Protein AF-A0A968LPU8-F1 (afdb_monomer_lite)

pLDDT: mean 82.02, std 19.42, range [46.5, 98.75]

Secondary structure (DSSP, 8-state):
----TTSSSTTSSS------------TTSPPPP--TTS---HHHHHHHHHHHT-GGGSTTS---GGG-

Structure (mmCIF, N/CA/C/O backbone):
data_AF-A0A968LPU8-F1
#
_entry.id   AF-A0A968LPU8-F1
#
loop_
_atom_site.group_PDB
_atom_site.id
_atom_site.type_symbol
_atom_site.label_atom_id
_atom_site.label_alt_id
_atom_site.label_comp_id
_atom_site.label_asym_id
_atom_site.label_entity_id
_atom_site.label_seq_id
_atom_site.pdbx_PDB_ins_code
_atom_site.Cartn_x
_atom_site.Cartn_y
_atom_site.Cartn_z
_atom_site.occupancy
_atom_site.B_iso_or_equiv
_atom_site.auth_seq_id
_atom_site.auth_comp_id
_atom_site.auth_asym_id
_atom_site.auth_atom_id
_atom_site.pdbx_PDB_model_num
ATOM 1 N N . MET A 1 1 ? -3.556 21.306 -66.257 1.00 46.50 1 MET A N 1
ATOM 2 C CA . MET A 1 1 ? -3.486 21.869 -64.891 1.00 46.50 1 MET A CA 1
ATOM 3 C C . MET A 1 1 ? -4.464 21.098 -64.013 1.00 46.50 1 MET A C 1
ATOM 5 O O . MET A 1 1 ? -5.640 21.420 -63.974 1.00 46.50 1 MET A O 1
ATOM 9 N N . ARG A 1 2 ? -4.009 19.977 -63.441 1.00 51.91 2 ARG A N 1
ATOM 10 C CA . ARG A 1 2 ? -4.814 19.058 -62.624 1.00 51.91 2 ARG A CA 1
ATOM 11 C C . ARG A 1 2 ? -4.454 19.300 -61.161 1.00 51.91 2 ARG A C 1
ATOM 13 O O . ARG A 1 2 ? -3.468 18.752 -60.683 1.00 51.91 2 ARG A O 1
ATOM 20 N N . PHE A 1 3 ? -5.213 20.149 -60.478 1.00 53.00 3 PHE A N 1
ATOM 21 C CA . PHE A 1 3 ? -5.142 20.243 -59.023 1.00 53.00 3 PHE A CA 1
ATOM 22 C C . PHE A 1 3 ? -5.900 19.042 -58.452 1.00 53.00 3 PHE A C 1
ATOM 24 O O . PHE A 1 3 ? -7.125 18.974 -58.524 1.00 53.00 3 PHE A O 1
ATOM 31 N N . SER A 1 4 ? -5.149 18.038 -57.997 1.00 51.19 4 SER A N 1
ATOM 32 C CA . SER A 1 4 ? -5.687 16.800 -57.436 1.00 51.19 4 SER A CA 1
ATOM 33 C C . SER A 1 4 ? -6.270 17.089 -56.055 1.00 51.19 4 SER A C 1
ATOM 35 O O . SER A 1 4 ? -5.529 17.379 -55.122 1.00 51.19 4 SER A O 1
ATOM 37 N N . ALA A 1 5 ? -7.592 16.995 -55.919 1.00 56.53 5 ALA A N 1
ATOM 38 C CA . ALA A 1 5 ? -8.350 17.221 -54.683 1.00 56.53 5 ALA A CA 1
ATOM 39 C C . ALA A 1 5 ? -8.113 16.154 -53.583 1.00 56.53 5 ALA A C 1
ATOM 41 O O . ALA A 1 5 ? -8.930 15.989 -52.683 1.00 56.53 5 ALA A O 1
ATOM 42 N N . THR A 1 6 ? -7.005 15.414 -53.650 1.00 54.16 6 THR A N 1
ATOM 43 C CA . THR A 1 6 ? -6.668 14.289 -52.765 1.00 54.16 6 THR A CA 1
ATOM 44 C C . THR A 1 6 ? -5.577 14.601 -51.737 1.00 54.16 6 THR A C 1
ATOM 46 O O . THR A 1 6 ? -5.326 13.771 -50.871 1.00 54.16 6 THR A O 1
ATOM 49 N N . THR A 1 7 ? -4.946 15.780 -51.760 1.00 54.25 7 THR A N 1
ATOM 50 C CA . THR A 1 7 ? -3.829 16.122 -50.850 1.00 54.25 7 THR A CA 1
ATOM 51 C C . THR A 1 7 ? -4.216 16.844 -49.554 1.00 54.25 7 THR A C 1
ATOM 53 O O . THR A 1 7 ? -3.333 17.115 -48.747 1.00 54.25 7 THR A O 1
ATOM 56 N N . LEU A 1 8 ? -5.499 17.144 -49.307 1.00 55.88 8 LEU A N 1
ATOM 57 C CA . LEU A 1 8 ? -5.926 17.918 -48.123 1.00 55.88 8 LEU A CA 1
ATOM 58 C C . LEU A 1 8 ? -6.544 17.099 -46.973 1.00 55.88 8 LEU A C 1
ATOM 60 O O . LEU A 1 8 ? -6.835 17.679 -45.933 1.00 55.88 8 LEU A O 1
ATOM 64 N N . LEU A 1 9 ? -6.719 15.778 -47.104 1.00 55.88 9 LEU A N 1
ATOM 65 C CA . LEU A 1 9 ? -7.271 14.938 -46.020 1.00 55.88 9 LEU A CA 1
ATOM 66 C C . LEU A 1 9 ? -6.220 14.170 -45.195 1.00 55.88 9 LEU A C 1
ATOM 68 O O . LEU A 1 9 ? -6.580 13.473 -44.251 1.00 55.88 9 LEU A O 1
ATOM 72 N N . SER A 1 10 ? -4.927 14.300 -45.497 1.00 53.94 10 SER A N 1
ATOM 73 C CA . SER A 1 10 ? -3.886 13.459 -44.880 1.00 53.94 10 SER A CA 1
ATOM 74 C C . SER A 1 10 ? -3.323 13.977 -43.548 1.00 53.94 10 SER A C 1
ATOM 76 O O . SER A 1 10 ? -2.383 13.382 -43.031 1.00 53.94 10 SER A O 1
ATOM 78 N N . SER A 1 11 ? -3.839 15.073 -42.987 1.00 58.78 11 SER A N 1
ATOM 79 C CA . SER A 1 11 ? -3.205 15.757 -41.845 1.00 58.78 11 SER A CA 1
ATOM 80 C C . SER A 1 11 ? -3.976 15.723 -40.517 1.00 58.78 11 SER A C 1
ATOM 82 O O . SER A 1 11 ?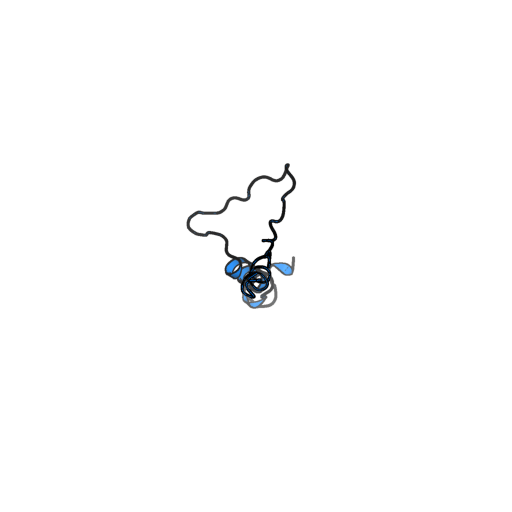 -3.521 16.354 -39.569 1.00 58.78 11 SER A O 1
ATOM 84 N N . LEU A 1 12 ? -5.085 14.978 -40.383 1.00 58.97 12 LEU A N 1
ATOM 85 C CA . LEU A 1 12 ? -5.894 15.007 -39.145 1.00 58.97 12 LEU A CA 1
ATOM 86 C C . LEU A 1 12 ? -5.779 13.777 -38.222 1.00 58.97 12 LEU A C 1
ATOM 88 O O . LEU A 1 12 ? -6.482 13.726 -37.219 1.00 58.97 12 LEU A O 1
ATOM 92 N N . THR A 1 13 ? -4.930 12.779 -38.489 1.00 63.88 13 THR A N 1
ATOM 93 C CA . THR A 1 13 ? -5.057 11.497 -37.761 1.00 63.88 13 THR A CA 1
ATOM 94 C C . THR A 1 13 ? -4.061 11.148 -36.666 1.00 63.88 13 THR A C 1
ATOM 96 O O . THR A 1 13 ? -4.329 10.134 -36.040 1.00 63.88 13 THR A O 1
ATOM 99 N N . LEU A 1 14 ? -2.979 11.868 -36.333 1.00 57.78 14 LEU A N 1
ATOM 100 C CA . LEU A 1 14 ? -2.001 11.211 -35.436 1.00 57.78 14 LEU A CA 1
ATOM 101 C C . LEU A 1 14 ? -1.165 12.080 -34.487 1.00 57.78 14 LEU A C 1
ATOM 103 O O . LEU A 1 14 ? 0.046 11.919 -34.428 1.00 57.78 14 LEU A O 1
ATOM 107 N N . THR A 1 15 ? -1.786 12.920 -33.658 1.00 60.16 15 THR A N 1
ATOM 108 C CA . THR A 1 15 ? -1.126 13.400 -32.424 1.00 60.16 15 THR A CA 1
ATOM 109 C C . THR A 1 15 ? -2.095 13.544 -31.246 1.00 60.16 15 THR A C 1
ATOM 111 O O . THR A 1 15 ? -2.056 14.521 -30.505 1.00 60.16 15 THR A O 1
ATOM 114 N N . PHE A 1 16 ? -2.924 12.528 -30.981 1.00 56.75 16 PHE A N 1
ATOM 115 C CA . PHE A 1 16 ? -3.309 12.264 -29.588 1.00 56.75 16 PHE A CA 1
ATOM 116 C C . PHE A 1 16 ? -2.103 11.610 -28.907 1.00 56.75 16 PHE A C 1
ATOM 118 O O . PHE A 1 16 ? -2.008 10.392 -28.774 1.00 56.75 16 PHE A O 1
ATOM 125 N N . GLY A 1 17 ? -1.121 12.443 -28.562 1.00 55.28 17 GLY A N 1
ATOM 126 C CA . GLY A 1 17 ? -0.027 12.055 -27.690 1.00 55.28 17 GLY A CA 1
ATOM 127 C C . GLY A 1 17 ? -0.607 11.746 -26.319 1.00 55.28 17 GLY A C 1
ATOM 128 O O . GLY A 1 17 ? -0.766 12.640 -25.494 1.00 55.28 17 GLY A O 1
ATOM 129 N N . VAL A 1 18 ? -0.949 10.480 -26.085 1.00 55.78 18 VAL A N 1
ATOM 130 C CA . VAL A 1 18 ? -1.133 9.948 -24.736 1.00 55.78 18 VAL A CA 1
ATOM 131 C C . VAL A 1 18 ? 0.253 9.966 -24.099 1.00 55.78 18 VAL A C 1
ATOM 133 O O . VAL A 1 18 ? 1.032 9.025 -24.225 1.00 55.78 18 VAL A O 1
ATOM 136 N N . GLY A 1 19 ? 0.601 11.105 -23.502 1.00 53.38 19 GLY A N 1
ATOM 137 C CA . GLY A 1 19 ? 1.779 11.235 -22.664 1.00 53.38 19 GLY A CA 1
ATOM 138 C C . GLY A 1 19 ? 1.578 10.351 -21.446 1.00 53.38 19 GLY A C 1
ATOM 139 O O . GLY A 1 19 ? 0.832 10.705 -20.536 1.00 53.38 19 GLY A O 1
ATOM 140 N N . LEU A 1 20 ? 2.210 9.178 -21.467 1.00 56.12 20 LEU A N 1
ATOM 141 C CA . LEU A 1 20 ? 2.390 8.324 -20.304 1.00 56.12 20 LEU A CA 1
ATOM 142 C C . LEU A 1 20 ? 2.968 9.214 -19.198 1.00 56.12 20 LEU A C 1
ATOM 144 O O . LEU A 1 20 ? 4.056 9.764 -19.365 1.00 56.12 20 LEU A O 1
ATOM 148 N N . ALA A 1 21 ? 2.235 9.408 -18.105 1.00 49.25 21 ALA A N 1
ATOM 149 C CA . ALA A 1 21 ? 2.747 10.111 -16.940 1.00 49.25 21 ALA A CA 1
ATOM 150 C C . ALA A 1 21 ? 3.855 9.252 -16.311 1.00 49.25 21 ALA A C 1
ATOM 152 O O . ALA A 1 21 ? 3.621 8.486 -15.380 1.00 49.25 21 ALA A O 1
ATOM 153 N N . ALA A 1 22 ? 5.064 9.333 -16.864 1.00 58.72 22 ALA A N 1
ATOM 154 C CA . ALA A 1 22 ? 6.260 8.872 -16.198 1.00 58.72 22 ALA A CA 1
ATOM 155 C C . ALA A 1 22 ? 6.504 9.856 -15.056 1.00 58.72 22 ALA A C 1
ATOM 157 O O . ALA A 1 22 ? 6.881 11.005 -15.276 1.00 58.72 22 ALA A O 1
ATOM 158 N N . THR A 1 23 ? 6.222 9.432 -13.829 1.00 60.38 23 THR A N 1
ATOM 159 C CA . THR A 1 23 ? 6.718 10.130 -12.648 1.00 60.38 23 THR A CA 1
ATOM 160 C C . THR A 1 23 ? 8.241 10.084 -12.715 1.00 60.38 23 THR A C 1
ATOM 162 O O . THR A 1 23 ? 8.833 9.045 -12.418 1.00 60.38 23 THR A O 1
ATOM 165 N N . GLU A 1 24 ? 8.874 11.169 -13.162 1.00 74.31 24 GLU A N 1
ATOM 166 C CA . GLU A 1 24 ? 10.319 11.332 -13.035 1.00 74.31 24 GLU A CA 1
ATOM 167 C C . GLU A 1 24 ? 10.648 11.344 -11.544 1.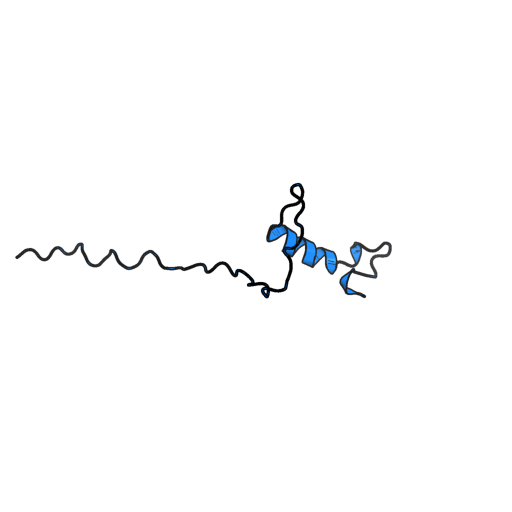00 74.31 24 GLU A C 1
ATOM 169 O O . GLU A 1 24 ? 10.398 12.314 -10.826 1.00 74.31 24 GLU A O 1
ATOM 174 N N . LEU A 1 25 ? 11.148 10.212 -11.052 1.00 83.38 25 LEU A N 1
ATOM 175 C CA . LEU A 1 25 ? 11.713 10.143 -9.719 1.00 83.38 25 LEU A CA 1
ATOM 176 C C . LEU A 1 25 ? 12.968 11.026 -9.699 1.00 83.38 25 LEU A C 1
ATOM 178 O O . LEU A 1 25 ? 13.743 10.997 -10.660 1.00 83.38 25 LEU A O 1
ATOM 182 N N . PRO A 1 26 ? 13.201 11.803 -8.627 1.00 89.19 26 PRO A N 1
ATOM 183 C CA . PRO A 1 26 ? 14.446 12.541 -8.483 1.00 89.19 26 PRO A CA 1
ATOM 184 C C . PRO A 1 26 ? 15.654 11.614 -8.658 1.00 89.19 26 PRO A C 1
ATOM 186 O O . PRO A 1 26 ? 15.621 10.466 -8.222 1.00 89.19 26 PRO A O 1
ATOM 189 N N . SER A 1 27 ? 16.743 12.113 -9.245 1.00 88.94 27 SER A N 1
ATOM 190 C CA . SER A 1 27 ? 17.923 11.301 -9.598 1.00 88.94 27 SER A CA 1
ATOM 191 C C . SER A 1 27 ? 18.610 10.610 -8.414 1.00 88.94 27 SER A C 1
ATOM 193 O O . SER A 1 27 ? 19.359 9.656 -8.607 1.00 88.94 27 SER A O 1
ATOM 195 N N . TYR A 1 28 ? 18.363 11.080 -7.191 1.00 90.88 28 TYR A N 1
ATOM 196 C CA . TYR A 1 28 ? 18.859 10.475 -5.956 1.00 90.88 28 TYR A CA 1
ATOM 197 C C . TYR A 1 28 ? 17.962 9.347 -5.422 1.00 90.88 28 TYR A C 1
ATOM 199 O O . TYR A 1 28 ? 18.327 8.693 -4.446 1.00 90.88 28 TYR A O 1
ATOM 207 N N . PHE A 1 29 ? 16.781 9.133 -6.006 1.00 91.81 29 PHE A N 1
ATOM 208 C CA . PHE A 1 29 ? 15.857 8.101 -5.561 1.00 91.81 29 PHE A CA 1
ATOM 209 C C . PHE A 1 29 ? 16.232 6.756 -6.202 1.00 91.81 29 PHE A C 1
ATOM 211 O O . PHE A 1 29 ? 16.302 6.660 -7.430 1.00 91.81 29 PHE A O 1
ATOM 218 N N . PRO A 1 30 ? 16.488 5.703 -5.408 1.00 90.38 30 PRO A N 1
ATOM 219 C CA . PRO A 1 30 ? 16.846 4.403 -5.954 1.00 90.38 30 PRO A CA 1
ATOM 220 C C . PRO A 1 30 ? 15.651 3.757 -6.661 1.00 90.38 30 PRO A C 1
ATOM 222 O O . PRO A 1 30 ? 14.492 4.023 -6.343 1.00 90.38 30 PRO A O 1
ATOM 225 N N . ALA A 1 31 ? 15.929 2.845 -7.591 1.00 89.19 31 ALA A N 1
ATOM 226 C CA . ALA A 1 31 ? 14.880 2.021 -8.179 1.00 89.19 31 ALA A CA 1
ATOM 227 C C . ALA A 1 31 ? 14.172 1.200 -7.086 1.00 89.19 31 ALA A C 1
ATOM 229 O O . ALA A 1 31 ? 14.822 0.559 -6.256 1.00 89.19 31 ALA A O 1
ATOM 230 N N . LEU A 1 32 ? 12.836 1.205 -7.095 1.00 88.94 32 LEU A N 1
ATOM 231 C CA . LEU A 1 32 ? 12.048 0.374 -6.188 1.00 88.94 32 LEU A CA 1
ATOM 232 C C . LEU A 1 32 ? 12.182 -1.104 -6.595 1.00 88.94 32 LEU A C 1
ATOM 234 O O . LEU A 1 32 ? 12.027 -1.417 -7.778 1.00 88.94 32 LEU A O 1
ATOM 238 N N . PRO A 1 33 ? 12.438 -2.028 -5.652 1.00 93.19 33 PRO A N 1
ATOM 239 C CA . PRO A 1 33 ? 12.476 -3.449 -5.964 1.00 93.19 33 PRO A CA 1
ATOM 240 C C . PRO A 1 33 ? 11.077 -3.931 -6.365 1.00 93.19 33 PRO A C 1
ATOM 242 O O . PRO A 1 33 ? 10.118 -3.793 -5.606 1.00 93.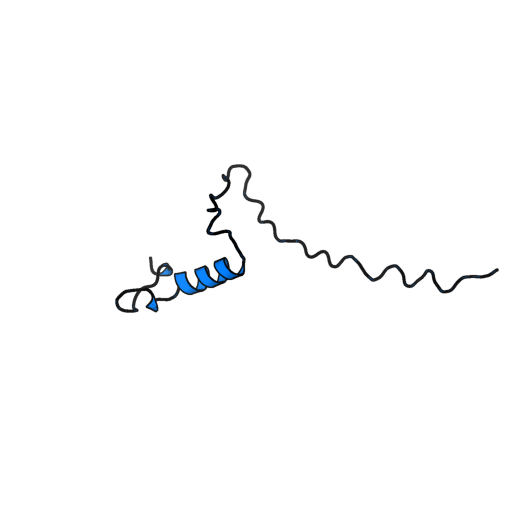19 33 PRO A O 1
ATOM 245 N N . VAL A 1 34 ? 10.961 -4.520 -7.556 1.00 95.19 34 VAL A N 1
ATOM 246 C CA . VAL A 1 34 ? 9.723 -5.140 -8.046 1.00 95.19 34 VAL A CA 1
ATOM 247 C C . VAL A 1 34 ? 9.966 -6.643 -8.195 1.00 95.19 34 VAL A C 1
ATOM 249 O O . VAL A 1 34 ? 10.747 -7.037 -9.063 1.00 95.19 34 VAL A O 1
ATOM 252 N N . PRO A 1 35 ? 9.333 -7.494 -7.366 1.00 95.75 35 PRO A N 1
ATOM 253 C CA . PRO A 1 35 ? 9.441 -8.943 -7.502 1.00 95.75 35 PRO A CA 1
ATOM 254 C C . PRO A 1 35 ? 8.936 -9.422 -8.869 1.00 95.75 35 PRO A C 1
ATOM 256 O O . PRO A 1 35 ? 7.896 -8.962 -9.349 1.00 95.75 35 PRO A O 1
ATOM 259 N N . ALA A 1 36 ? 9.662 -10.353 -9.492 1.00 96.06 36 ALA A N 1
ATOM 260 C CA . ALA A 1 36 ? 9.355 -10.848 -10.838 1.00 96.06 36 ALA A CA 1
ATOM 261 C C . ALA A 1 36 ? 8.037 -11.640 -10.903 1.00 96.06 36 ALA A C 1
ATOM 263 O O . ALA A 1 36 ? 7.343 -11.619 -11.916 1.00 96.06 36 ALA A O 1
ATOM 264 N N . ASP A 1 37 ? 7.680 -12.306 -9.808 1.00 97.44 37 ASP A N 1
ATOM 265 C CA . ASP A 1 37 ? 6.432 -13.043 -9.616 1.00 97.44 37 ASP A CA 1
ATOM 266 C C . ASP A 1 37 ? 5.247 -12.133 -9.250 1.00 97.44 37 ASP A C 1
ATOM 268 O O . ASP A 1 37 ? 4.097 -12.571 -9.267 1.00 97.44 37 ASP A O 1
ATOM 272 N N . ASN A 1 38 ? 5.502 -10.853 -8.959 1.00 96.25 38 ASN A N 1
ATOM 273 C CA . ASN A 1 38 ? 4.480 -9.896 -8.554 1.00 96.25 38 ASN A CA 1
ATOM 274 C C . ASN A 1 38 ? 4.646 -8.514 -9.228 1.00 96.25 38 ASN A C 1
ATOM 276 O O . ASN A 1 38 ? 4.701 -7.490 -8.532 1.00 96.25 38 ASN A O 1
ATOM 280 N N . PRO A 1 39 ? 4.665 -8.440 -10.575 1.00 96.31 39 PRO A N 1
ATOM 281 C CA . PRO A 1 39 ? 4.924 -7.203 -11.313 1.00 96.31 39 PRO A CA 1
ATOM 282 C C . PRO A 1 39 ? 3.862 -6.133 -11.042 1.00 96.31 39 PRO A C 1
ATOM 284 O O . PRO A 1 39 ? 2.698 -6.439 -10.765 1.00 96.31 39 PRO A O 1
ATOM 287 N N . GLN A 1 40 ? 4.244 -4.860 -11.117 1.00 95.19 40 GLN A N 1
ATOM 288 C CA . GLN A 1 40 ? 3.306 -3.756 -10.922 1.00 95.19 40 GLN A CA 1
ATOM 289 C C . GLN A 1 40 ? 2.324 -3.634 -12.091 1.00 95.19 40 GLN A C 1
ATOM 291 O O . GLN A 1 40 ? 2.672 -3.840 -13.250 1.00 95.19 40 GLN A O 1
ATOM 296 N N . SER A 1 41 ? 1.088 -3.267 -11.768 1.00 96.31 41 SER A N 1
ATOM 297 C CA . SER A 1 41 ? 0.069 -2.885 -12.740 1.00 96.31 41 SER A CA 1
ATOM 298 C C . SER A 1 41 ? -0.821 -1.809 -12.133 1.00 96.31 41 SER A C 1
ATOM 300 O O . SER A 1 41 ? -0.989 -1.753 -10.912 1.00 96.31 41 SER A O 1
ATOM 302 N N . GLU A 1 42 ? -1.424 -0.969 -12.972 1.00 96.50 42 GLU A N 1
ATOM 303 C CA . GLU A 1 42 ? -2.340 0.075 -12.503 1.00 96.50 42 GLU A CA 1
ATOM 304 C C . GLU A 1 42 ? -3.504 -0.521 -11.700 1.00 96.50 42 GLU A C 1
ATOM 306 O O . GLU A 1 42 ? -3.814 -0.052 -10.606 1.00 96.50 42 GLU A O 1
ATOM 311 N N . ALA A 1 43 ? -4.083 -1.625 -12.182 1.00 98.00 43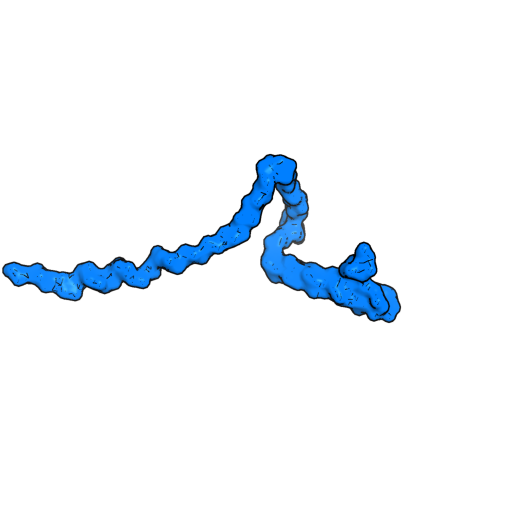 ALA A N 1
ATOM 312 C CA . ALA A 1 43 ? -5.159 -2.329 -11.491 1.00 98.00 43 ALA A CA 1
ATOM 313 C C . ALA A 1 43 ? -4.759 -2.764 -10.069 1.00 98.00 43 ALA A C 1
ATOM 315 O O . ALA A 1 43 ? -5.541 -2.603 -9.133 1.00 98.00 43 ALA A O 1
ATOM 316 N N . LYS A 1 44 ? -3.528 -3.260 -9.879 1.00 97.50 44 LYS A N 1
ATOM 317 C CA . LYS A 1 44 ? -3.021 -3.635 -8.552 1.00 97.50 44 LYS A CA 1
ATOM 318 C C . LYS A 1 44 ? -2.802 -2.430 -7.647 1.00 97.50 44 LYS A C 1
ATOM 320 O O . LYS A 1 44 ? -3.081 -2.527 -6.457 1.00 97.50 44 LYS A O 1
ATOM 325 N N . VAL A 1 45 ? -2.336 -1.307 -8.191 1.00 97.62 45 VAL A N 1
ATOM 326 C CA . VAL A 1 45 ? -2.184 -0.061 -7.424 1.00 97.62 45 VAL A CA 1
ATOM 327 C C . VAL A 1 45 ? -3.548 0.436 -6.943 1.00 97.62 45 VAL A C 1
ATOM 329 O O . VAL A 1 45 ? -3.694 0.785 -5.772 1.00 97.62 45 VAL A O 1
ATOM 332 N N . GLN A 1 46 ? -4.567 0.418 -7.807 1.00 98.56 46 GLN A N 1
ATOM 333 C CA . GLN A 1 46 ? -5.917 0.836 -7.422 1.00 98.56 46 GLN A CA 1
ATOM 334 C C . GLN A 1 46 ? -6.557 -0.123 -6.417 1.00 98.56 46 GLN A C 1
ATOM 336 O O . GLN A 1 46 ? -7.156 0.328 -5.441 1.00 98.56 46 GLN A O 1
ATOM 341 N N . LEU A 1 47 ? -6.384 -1.433 -6.605 1.00 98.56 47 LEU A N 1
ATOM 342 C CA . LEU A 1 47 ? -6.828 -2.426 -5.630 1.00 98.56 47 LEU A CA 1
ATOM 343 C C . LEU A 1 47 ? -6.132 -2.219 -4.279 1.00 98.56 47 LEU A C 1
ATOM 345 O O . LEU A 1 47 ? -6.798 -2.134 -3.253 1.00 98.56 47 LEU A O 1
ATOM 349 N N . GLY A 1 48 ? -4.805 -2.069 -4.274 1.00 98.25 48 GLY A N 1
ATOM 350 C CA . GLY A 1 48 ? -4.027 -1.810 -3.064 1.00 98.25 48 GLY A CA 1
ATOM 351 C C . GLY A 1 48 ? -4.480 -0.542 -2.342 1.00 98.25 48 GLY A C 1
ATOM 352 O O . GLY A 1 48 ? -4.626 -0.559 -1.125 1.00 98.25 48 GLY A O 1
ATOM 353 N N . ARG A 1 49 ? -4.796 0.531 -3.084 1.00 98.62 49 ARG A N 1
ATOM 354 C CA . ARG A 1 49 ? -5.369 1.761 -2.517 1.00 98.62 49 ARG A CA 1
ATOM 355 C C . ARG A 1 49 ? -6.679 1.488 -1.786 1.00 98.62 49 ARG A C 1
ATOM 357 O O . ARG A 1 49 ? -6.843 1.985 -0.678 1.00 98.62 49 ARG A O 1
ATOM 364 N N . GLN A 1 50 ? -7.594 0.727 -2.384 1.00 98.69 50 GLN A N 1
ATOM 365 C CA . GLN A 1 50 ? -8.869 0.389 -1.745 1.00 98.69 50 GLN A CA 1
ATOM 366 C C . GLN A 1 50 ? -8.639 -0.429 -0.471 1.00 98.69 50 GLN A C 1
ATOM 368 O O . GLN A 1 50 ? -9.139 -0.061 0.586 1.00 98.69 50 GLN A O 1
ATOM 373 N N . LEU A 1 51 ? -7.819 -1.480 -0.558 1.00 98.75 51 LEU A N 1
ATOM 374 C CA . LEU A 1 51 ? -7.526 -2.370 0.567 1.00 98.75 51 LEU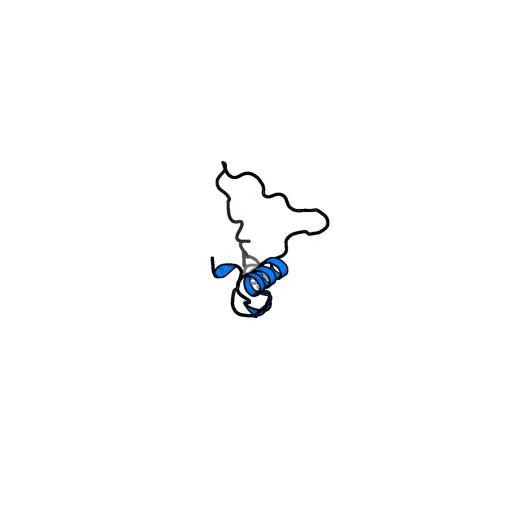 A CA 1
ATOM 375 C C . LEU A 1 51 ? -6.823 -1.647 1.726 1.00 98.75 51 LEU A C 1
ATOM 377 O O . LEU A 1 51 ? -7.171 -1.870 2.877 1.00 98.75 51 LEU A O 1
ATOM 381 N N . PHE A 1 52 ? -5.891 -0.731 1.443 1.00 98.75 52 PHE A N 1
ATOM 382 C CA . PHE A 1 52 ? -5.187 0.052 2.470 1.00 98.75 52 PHE A CA 1
ATOM 383 C C . PHE A 1 52 ? -6.139 0.878 3.358 1.00 98.75 52 PHE A C 1
ATOM 385 O O . PHE A 1 52 ? -5.831 1.152 4.518 1.00 98.75 52 PHE A O 1
ATOM 392 N N . HIS A 1 53 ? -7.306 1.250 2.822 1.00 98.69 53 HIS A N 1
ATOM 393 C CA . HIS A 1 53 ? -8.327 2.039 3.514 1.00 98.69 53 HIS A CA 1
ATOM 394 C C . HIS A 1 53 ? -9.527 1.196 3.970 1.00 98.69 53 HIS A C 1
ATOM 396 O O . HIS A 1 53 ? -10.489 1.753 4.493 1.00 98.69 53 HIS A O 1
ATOM 402 N N . ASP A 1 54 ? -9.509 -0.124 3.771 1.00 98.62 54 ASP A N 1
ATOM 403 C CA . ASP A 1 54 ? -10.634 -0.987 4.121 1.00 98.62 54 ASP A CA 1
ATOM 404 C C . ASP A 1 54 ? -10.502 -1.479 5.572 1.00 98.62 54 ASP A C 1
ATOM 406 O O . ASP A 1 54 ? -9.636 -2.313 5.860 1.00 98.62 54 ASP A O 1
ATOM 410 N N . PRO A 1 55 ? -11.352 -1.014 6.506 1.00 98.44 55 PRO A N 1
ATOM 411 C CA . PRO A 1 55 ? -11.272 -1.447 7.893 1.00 98.44 55 PRO A CA 1
ATOM 412 C C . PRO A 1 55 ? -11.626 -2.926 8.065 1.00 98.44 55 PRO A C 1
ATOM 414 O O . PRO A 1 55 ? -11.221 -3.527 9.056 1.00 98.44 55 PRO A O 1
ATOM 417 N N . ARG A 1 56 ? -12.314 -3.550 7.093 1.00 98.31 56 ARG A N 1
ATOM 418 C CA . ARG A 1 56 ? -12.699 -4.971 7.149 1.00 98.31 56 ARG A CA 1
ATOM 419 C C . ARG A 1 56 ? -11.510 -5.934 7.122 1.00 98.31 56 ARG A C 1
ATOM 421 O O . ARG A 1 56 ? -11.683 -7.124 7.356 1.00 98.31 56 ARG A O 1
ATOM 428 N N . LEU A 1 57 ? -10.311 -5.438 6.805 1.00 98.31 57 LEU A N 1
ATOM 429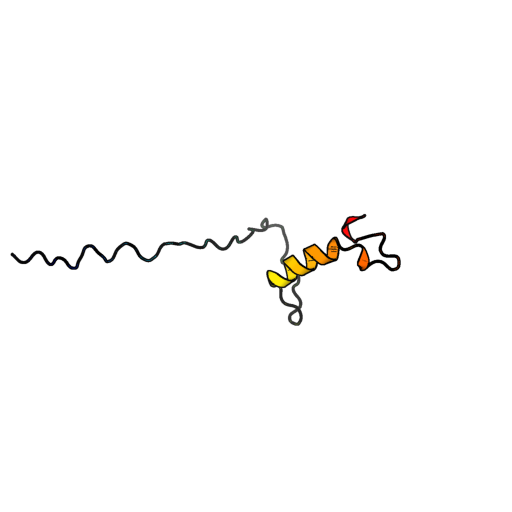 C CA . LEU A 1 57 ? -9.077 -6.222 6.873 1.00 98.31 57 LEU A CA 1
ATOM 430 C C . LEU A 1 57 ? -8.504 -6.329 8.295 1.00 98.31 57 LEU A C 1
ATOM 432 O O . LEU A 1 57 ? -7.587 -7.120 8.514 1.00 98.31 57 LEU A O 1
ATOM 436 N N . SER A 1 58 ? -9.025 -5.566 9.261 1.00 98.25 58 SER A N 1
ATOM 437 C CA . SER A 1 58 ? -8.706 -5.758 10.681 1.00 98.25 58 SER A CA 1
ATOM 438 C C . SER A 1 58 ? -9.564 -6.851 11.316 1.00 98.25 58 SER A C 1
ATOM 440 O O . SER A 1 58 ? -10.662 -7.153 10.856 1.00 98.25 58 SER A O 1
ATOM 442 N N . ALA A 1 59 ? -9.066 -7.435 12.408 1.00 98.31 59 ALA A N 1
ATOM 443 C CA . ALA A 1 59 ? -9.718 -8.555 13.087 1.00 98.31 59 ALA A CA 1
ATOM 444 C C . ALA A 1 59 ? -11.137 -8.236 13.596 1.00 98.31 59 ALA A C 1
ATOM 446 O O . ALA A 1 59 ? -11.981 -9.127 13.647 1.00 98.31 59 ALA A O 1
ATOM 447 N N . ASP A 1 60 ? -11.402 -6.982 13.966 1.00 98.31 60 ASP A N 1
ATOM 448 C CA . ASP A 1 60 ? -12.685 -6.521 14.505 1.00 98.31 60 ASP A CA 1
ATOM 449 C C . ASP A 1 60 ? -13.422 -5.533 13.583 1.00 98.31 60 ASP A C 1
ATOM 451 O O . ASP A 1 60 ? -14.498 -5.048 13.930 1.00 98.31 60 ASP A O 1
ATOM 455 N N . ASN A 1 61 ? -12.901 -5.295 12.376 1.00 98.31 61 ASN A N 1
ATOM 456 C CA . ASN A 1 61 ? -13.427 -4.358 11.381 1.00 98.31 61 ASN A CA 1
ATOM 457 C C . ASN A 1 61 ? -13.415 -2.876 11.801 1.00 98.31 61 ASN A C 1
ATOM 459 O O . ASN A 1 61 ? -14.198 -2.088 11.266 1.00 98.31 61 ASN A O 1
ATOM 463 N N . THR A 1 62 ? -12.564 -2.478 12.752 1.00 98.00 62 THR A N 1
ATOM 464 C CA . THR A 1 62 ? -12.551 -1.099 13.275 1.00 98.00 62 THR A CA 1
ATOM 465 C C . THR A 1 62 ? -11.407 -0.233 12.746 1.00 98.00 62 THR A C 1
ATOM 467 O O . THR A 1 62 ? -11.527 0.992 12.744 1.00 98.00 62 THR A O 1
ATOM 470 N N . ILE A 1 63 ? -10.313 -0.838 12.272 1.00 98.31 63 ILE A N 1
ATOM 471 C CA . ILE A 1 63 ? -9.076 -0.136 11.896 1.00 98.31 63 ILE A CA 1
ATOM 472 C C . ILE A 1 63 ? -8.650 -0.533 10.478 1.00 98.31 63 ILE A C 1
ATOM 474 O O . ILE A 1 63 ? -8.720 -1.696 10.093 1.00 98.31 63 ILE A O 1
ATOM 478 N N . SER A 1 64 ? -8.181 0.436 9.693 1.00 98.69 64 SER A N 1
ATOM 479 C CA . SER A 1 64 ? -7.532 0.205 8.392 1.00 98.69 64 SER A CA 1
ATOM 480 C C . SER A 1 64 ? -6.029 0.474 8.492 1.00 98.69 64 SER A C 1
ATOM 482 O O . SER A 1 64 ? -5.565 1.048 9.476 1.00 98.69 64 SER A O 1
ATOM 484 N N . CYS A 1 65 ? -5.255 0.150 7.455 1.00 98.50 65 CYS A N 1
ATOM 485 C CA . CYS A 1 65 ? -3.841 0.535 7.418 1.00 98.50 65 CYS A CA 1
ATOM 486 C C . CYS A 1 65 ? -3.662 2.063 7.440 1.00 98.50 65 CYS A C 1
ATOM 488 O O . CYS A 1 65 ? -2.714 2.548 8.042 1.00 98.50 65 CYS A O 1
ATOM 490 N N . SER A 1 66 ? -4.591 2.818 6.837 1.00 98.31 66 SER A N 1
ATOM 491 C CA . SER A 1 66 ? -4.582 4.292 6.838 1.00 98.31 66 SER A CA 1
ATOM 492 C C . SER A 1 66 ? -4.917 4.951 8.181 1.00 98.31 66 SER A C 1
ATOM 494 O O . SER A 1 66 ? -4.898 6.174 8.283 1.00 98.31 66 SER A O 1
ATOM 496 N N . SER A 1 67 ? -5.271 4.166 9.199 1.00 98.00 67 SER A N 1
ATOM 497 C CA . SER A 1 67 ? -5.691 4.686 10.502 1.00 98.00 67 SER A CA 1
ATOM 498 C C . SER A 1 67 ? -4.524 5.054 11.434 1.00 98.00 67 SER A C 1
ATOM 500 O O . SER A 1 67 ? -4.775 5.675 12.466 1.00 98.00 67 SER A O 1
ATOM 502 N N . CYS A 1 68 ? -3.284 4.674 11.103 1.00 94.75 68 CYS A N 1
ATOM 503 C CA . CYS A 1 68 ? -2.054 5.020 11.827 1.00 94.75 68 CYS A CA 1
ATOM 504 C C . CYS A 1 68 ? -1.105 5.803 10.917 1.00 94.75 68 CYS A C 1
ATOM 506 O O . CYS A 1 68 ? -0.384 6.671 11.456 1.00 94.75 68 CYS A O 1
#

Foldseek 3Di:
DDPDPPPPPPPDPDPPPPPDPPPPDPPPDDDDDADPVHHDDPVVVVVVVVQQQFLVPDPVSPDGVVRD

Radius of gyration: 24.39 Å; chains: 1; bounding box: 32×35×79 Å

Sequence (68 aa):
MRFSATTLLSSLTLTFGVGLAATELPSYFPALPVPADNPQSEAKVQLGRQLFHDPRLSADNTISCSSC